Protein AF-A0A969KJV0-F1 (afdb_monomer_lite)

Sequence (98 aa):
MTDASPVDWKVTATRVSKDEYEVNFNANIKEGYYIYSQFSKGSKGPMPTAFNIDGEGDRFKTIKRKEDGESKIVKYDNHFKMTLTKFADQATFTKKLN

pLDDT: mean 91.17, std 9.35, range [42.59, 97.81]

Foldseek 3Di:
DPDDDQKDWDWDWDAPDPFKIKIKIKIFGHPPDKAWALPDDDPFDDDHDDDDDPCDVHSKDFPDKDKDDPQWDWDQDPVRRGITIIGHRMMMIMTMID

Structure (mmCIF, N/CA/C/O backbone):
data_AF-A0A969KJV0-F1
#
_entry.id   AF-A0A969KJV0-F1
#
loop_
_atom_site.group_PDB
_atom_site.id
_atom_site.type_symbol
_atom_site.label_atom_id
_atom_site.label_alt_id
_atom_site.label_comp_id
_atom_site.label_asym_id
_atom_site.label_entity_id
_atom_site.label_seq_id
_atom_site.pdbx_PDB_ins_code
_atom_site.Cartn_x
_atom_site.Cartn_y
_atom_site.Cartn_z
_atom_site.occupancy
_atom_site.B_iso_or_equiv
_atom_site.auth_seq_id
_atom_site.auth_comp_id
_atom_site.auth_asym_id
_atom_site.auth_atom_id
_atom_site.pdbx_PDB_model_num
ATOM 1 N N . MET A 1 1 ? -10.372 -22.538 -20.120 1.00 42.59 1 MET A N 1
ATOM 2 C CA . MET A 1 1 ? -9.032 -22.175 -19.623 1.00 42.59 1 MET A CA 1
ATOM 3 C C . MET A 1 1 ? -9.259 -21.118 -18.562 1.00 42.59 1 MET A C 1
ATOM 5 O O . MET A 1 1 ? -9.790 -20.074 -18.899 1.00 42.59 1 MET A O 1
ATOM 9 N N . THR A 1 2 ? -9.044 -21.420 -17.284 1.00 50.28 2 THR A N 1
ATOM 10 C CA . THR A 1 2 ? -9.103 -20.390 -16.239 1.00 50.28 2 THR A CA 1
ATOM 11 C C . THR A 1 2 ? -7.783 -19.639 -16.296 1.00 50.28 2 THR A C 1
ATOM 13 O O . THR A 1 2 ? -6.756 -20.207 -15.928 1.00 50.28 2 THR A O 1
ATOM 16 N N . ASP A 1 3 ? -7.794 -18.416 -16.822 1.00 59.97 3 ASP A N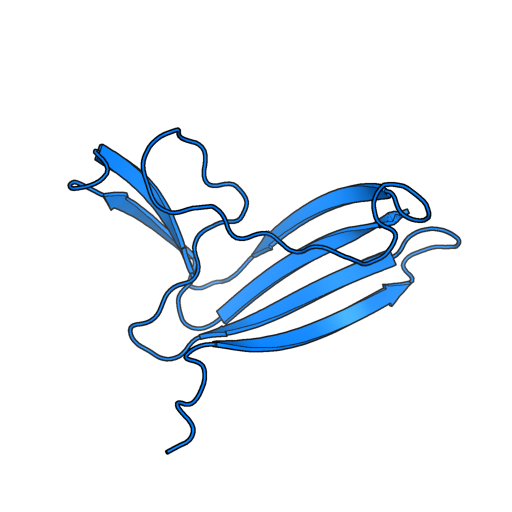 1
ATOM 17 C CA . ASP A 1 3 ? -6.641 -17.524 -16.730 1.00 59.97 3 ASP A CA 1
ATOM 18 C C . ASP A 1 3 ? -6.301 -17.346 -15.249 1.00 59.97 3 ASP A C 1
ATOM 20 O O . ASP A 1 3 ? -7.077 -16.782 -14.477 1.00 59.97 3 ASP A O 1
ATOM 24 N N . ALA A 1 4 ? -5.171 -17.912 -14.827 1.00 76.44 4 ALA A N 1
ATOM 25 C CA . ALA A 1 4 ? -4.671 -17.715 -13.478 1.00 76.44 4 ALA A CA 1
ATOM 26 C C . ALA A 1 4 ? -4.352 -16.225 -13.307 1.00 76.44 4 ALA A C 1
ATOM 28 O O . ALA A 1 4 ? -3.609 -15.658 -14.114 1.00 76.44 4 ALA A O 1
ATOM 29 N N . SER A 1 5 ? -4.924 -15.599 -12.275 1.00 88.94 5 SER A N 1
ATOM 30 C CA . SER A 1 5 ? -4.609 -14.214 -11.922 1.00 88.94 5 SER A CA 1
ATOM 31 C C . SER A 1 5 ? -3.088 -14.061 -11.795 1.00 88.94 5 SER A C 1
ATOM 33 O O . SER A 1 5 ? -2.447 -14.901 -11.164 1.00 88.94 5 SER A O 1
ATOM 35 N N . PRO A 1 6 ? -2.477 -13.008 -12.362 1.00 93.81 6 PRO A N 1
ATOM 36 C CA . PRO A 1 6 ? -1.039 -12.779 -12.228 1.00 93.81 6 PRO A CA 1
ATOM 37 C C . PRO A 1 6 ? -0.623 -12.380 -10.809 1.00 93.81 6 PRO A C 1
ATOM 39 O O . PRO A 1 6 ? 0.568 -12.244 -10.532 1.00 93.81 6 PRO A O 1
ATOM 42 N N . VAL A 1 7 ? -1.601 -12.150 -9.931 1.00 95.25 7 VAL A N 1
ATOM 43 C CA . VAL A 1 7 ? -1.391 -11.825 -8.529 1.00 95.25 7 VAL A CA 1
ATOM 44 C C . VAL A 1 7 ? -2.299 -12.689 -7.670 1.00 95.25 7 VAL A C 1
ATOM 46 O O . VAL A 1 7 ? -3.526 -12.644 -7.820 1.00 95.25 7 VAL A O 1
ATOM 49 N N . ASP A 1 8 ? -1.688 -13.400 -6.733 1.00 95.69 8 ASP A N 1
ATOM 50 C CA . ASP A 1 8 ? -2.371 -14.095 -5.652 1.00 95.69 8 ASP A CA 1
ATOM 51 C C . ASP A 1 8 ? -2.394 -13.207 -4.409 1.00 95.69 8 ASP A C 1
ATOM 53 O O . ASP A 1 8 ? -1.366 -12.691 -3.966 1.00 95.69 8 ASP A O 1
ATOM 57 N N . TRP A 1 9 ? -3.578 -13.023 -3.829 1.00 95.75 9 TRP A N 1
ATOM 58 C CA . TRP A 1 9 ? -3.778 -12.139 -2.684 1.00 95.75 9 TRP A CA 1
ATOM 59 C C . TRP A 1 9 ? -4.103 -12.925 -1.420 1.00 95.75 9 TRP A C 1
ATOM 61 O O . TRP A 1 9 ? -5.012 -13.753 -1.398 1.00 95.75 9 TRP A O 1
ATOM 71 N N . LYS A 1 10 ? -3.424 -12.586 -0.323 1.00 97.12 10 LYS A N 1
ATOM 72 C CA . LYS A 1 10 ? -3.781 -13.011 1.031 1.00 97.12 10 LYS A CA 1
ATOM 73 C C . LYS A 1 10 ? -4.110 -11.794 1.881 1.00 97.12 10 LYS A C 1
ATOM 75 O O . LYS A 1 10 ? -3.244 -10.962 2.158 1.00 97.12 10 LYS A O 1
ATOM 80 N N . VAL A 1 11 ? -5.355 -11.726 2.338 1.00 97.06 11 VAL A N 1
ATOM 81 C CA . VAL A 1 11 ? -5.835 -10.651 3.209 1.00 97.06 11 VAL A CA 1
ATOM 82 C C . VAL A 1 11 ? -5.870 -11.139 4.651 1.00 97.06 11 VAL A C 1
ATOM 84 O O . VAL A 1 11 ? -6.396 -12.211 4.941 1.00 97.06 11 VAL A O 1
ATOM 87 N N . THR A 1 12 ? -5.308 -10.353 5.563 1.00 97.06 12 THR A N 1
ATOM 88 C CA . THR A 1 12 ? -5.362 -10.609 7.007 1.00 97.06 12 THR A CA 1
ATOM 89 C C . THR A 1 12 ? -5.852 -9.365 7.724 1.00 97.06 12 THR A C 1
ATOM 91 O O . THR A 1 12 ? -5.394 -8.271 7.405 1.00 97.06 12 THR A O 1
ATOM 94 N N . ALA A 1 13 ? -6.729 -9.526 8.710 1.00 95.88 13 ALA A N 1
ATOM 95 C CA . ALA A 1 13 ? -7.191 -8.440 9.563 1.00 95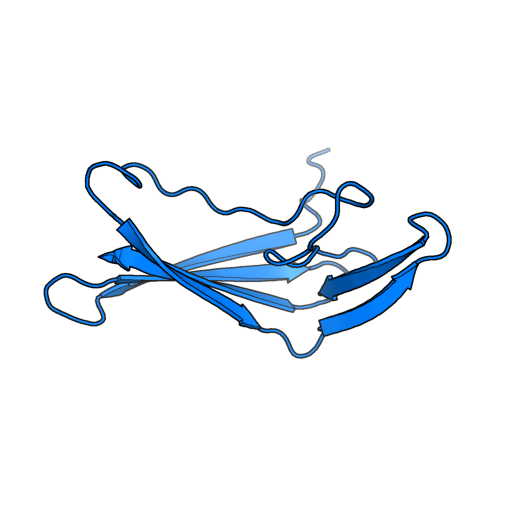.88 13 ALA A CA 1
ATOM 96 C C . ALA A 1 13 ? -6.875 -8.761 11.026 1.00 95.88 13 ALA A C 1
ATOM 98 O O . ALA A 1 13 ? -7.228 -9.832 11.519 1.00 95.88 13 ALA A O 1
ATOM 99 N N . THR A 1 14 ? -6.235 -7.821 11.716 1.00 96.31 14 THR A N 1
ATOM 100 C CA . THR A 1 14 ? -5.840 -7.956 13.119 1.00 96.31 14 THR A CA 1
ATOM 101 C C . THR A 1 14 ? -6.410 -6.793 13.911 1.00 96.31 14 THR A C 1
ATOM 103 O O . THR A 1 14 ? -6.237 -5.633 13.541 1.00 96.31 14 THR A O 1
ATOM 106 N N . ARG A 1 15 ? -7.080 -7.083 15.026 1.00 96.25 15 ARG A N 1
ATOM 107 C CA . ARG A 1 15 ? -7.494 -6.051 15.980 1.00 96.25 15 ARG A CA 1
ATOM 108 C C . ARG A 1 15 ? -6.265 -5.584 16.761 1.00 96.25 15 ARG A C 1
ATOM 110 O O . ARG A 1 15 ? -5.634 -6.396 17.430 1.00 96.25 15 ARG A O 1
ATOM 117 N N . VAL A 1 16 ? -5.923 -4.300 16.666 1.00 95.44 16 VAL A N 1
ATOM 118 C CA . VAL A 1 16 ? -4.725 -3.725 17.311 1.00 95.44 16 VAL A CA 1
ATOM 119 C C . VAL A 1 16 ? -5.054 -2.968 18.598 1.00 95.44 16 VAL A C 1
ATOM 121 O O . VAL A 1 16 ? -4.181 -2.788 19.442 1.00 95.44 16 VAL A O 1
ATOM 124 N N . SER A 1 17 ? -6.313 -2.562 18.787 1.00 94.81 17 SER A N 1
ATOM 125 C CA . SER A 1 17 ? -6.814 -2.013 20.053 1.00 94.81 17 SER A CA 1
ATOM 126 C C . SER A 1 17 ? -8.331 -2.212 20.179 1.00 94.81 17 SER A C 1
ATOM 128 O O . SER A 1 17 ? -8.927 -2.973 19.416 1.00 94.81 17 SER A O 1
ATOM 130 N N . LYS A 1 18 ? -8.981 -1.561 21.154 1.00 92.56 18 LYS A N 1
ATOM 131 C CA . LYS A 1 18 ? -10.434 -1.675 21.350 1.00 92.56 18 LYS A CA 1
ATOM 132 C C . LYS A 1 18 ? -11.204 -1.330 20.071 1.00 92.56 18 LYS A C 1
ATOM 134 O O . LYS A 1 18 ? -12.075 -2.10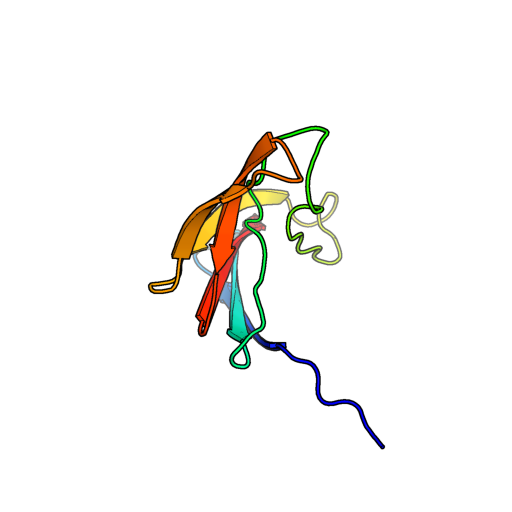5 19.688 1.00 92.56 18 LYS A O 1
ATOM 139 N N . ASP A 1 19 ? -10.816 -0.257 19.397 1.00 93.31 19 ASP A N 1
ATOM 140 C CA . ASP A 1 19 ? -11.570 0.279 18.265 1.00 93.31 19 ASP A CA 1
ATOM 141 C C . ASP A 1 19 ? -10.735 0.325 16.979 1.00 93.31 19 ASP A C 1
ATOM 143 O O . ASP A 1 19 ? -11.223 0.768 15.955 1.00 93.31 19 ASP A O 1
ATOM 147 N N . GLU A 1 20 ? -9.486 -0.158 16.993 1.00 96.00 20 GLU A N 1
ATOM 148 C CA . GLU A 1 20 ? -8.618 -0.122 15.815 1.00 96.00 20 GLU A CA 1
ATOM 149 C C . GLU A 1 20 ? -8.324 -1.506 15.237 1.00 96.00 20 GLU A C 1
ATOM 151 O O . GLU A 1 20 ? -8.025 -2.472 15.952 1.00 96.00 20 GLU A O 1
ATOM 156 N N . TYR A 1 21 ? -8.286 -1.551 13.909 1.00 95.75 21 TYR A N 1
ATOM 157 C CA . TYR A 1 21 ? -7.966 -2.732 13.123 1.00 95.75 21 TYR A CA 1
ATOM 158 C C . TYR A 1 21 ? -6.867 -2.415 12.117 1.00 95.75 21 TYR A C 1
ATOM 160 O O . TYR A 1 21 ? -6.816 -1.329 11.542 1.00 95.75 21 TYR A O 1
ATOM 168 N N . GLU A 1 22 ? -5.991 -3.377 11.876 1.00 97.12 22 GLU A N 1
ATOM 169 C CA . GLU A 1 22 ? -5.024 -3.338 10.791 1.00 97.12 22 GLU A CA 1
ATOM 170 C C . GLU A 1 22 ? -5.361 -4.432 9.780 1.00 97.12 22 GLU A C 1
ATOM 172 O O . GLU A 1 22 ? -5.433 -5.610 10.128 1.00 97.12 22 GLU A O 1
ATOM 177 N N . VAL A 1 23 ? -5.576 -4.035 8.528 1.00 97.44 23 VAL A N 1
ATOM 178 C CA . VAL A 1 23 ? -5.826 -4.938 7.406 1.00 97.44 23 VAL A CA 1
ATOM 179 C C . VAL A 1 23 ? -4.606 -4.924 6.498 1.00 97.44 23 VAL A C 1
ATOM 181 O O . VAL A 1 23 ? -4.219 -3.871 5.993 1.00 97.44 23 VAL A O 1
ATOM 184 N N . ASN A 1 24 ? -4.006 -6.091 6.291 1.00 97.75 24 ASN A N 1
ATOM 185 C CA . ASN A 1 24 ? -2.861 -6.295 5.411 1.00 97.75 24 ASN A CA 1
ATOM 186 C C . ASN A 1 24 ? -3.296 -7.086 4.174 1.00 97.75 24 ASN A C 1
ATOM 188 O O . ASN A 1 24 ? -3.827 -8.191 4.287 1.00 97.75 24 ASN A O 1
ATOM 192 N N . PHE A 1 25 ? -3.050 -6.512 3.000 1.00 97.69 25 PHE A N 1
ATOM 193 C CA . PHE A 1 25 ? -3.258 -7.096 1.681 1.00 97.69 25 PHE A CA 1
ATOM 194 C C . PHE A 1 25 ? -1.895 -7.515 1.134 1.00 97.69 25 PHE A C 1
ATOM 196 O O . PHE A 1 25 ? -1.112 -6.676 0.688 1.00 97.69 25 PHE A O 1
ATOM 203 N N . ASN A 1 26 ? -1.598 -8.808 1.212 1.00 97.06 26 ASN A N 1
ATOM 204 C CA . ASN A 1 26 ? -0.319 -9.369 0.794 1.00 97.06 26 ASN A CA 1
ATOM 205 C C . ASN A 1 26 ? -0.467 -9.926 -0.621 1.00 97.06 26 ASN A C 1
ATOM 207 O O . ASN A 1 26 ? -1.246 -10.855 -0.833 1.00 97.06 26 ASN A O 1
ATOM 211 N N . ALA A 1 27 ? 0.256 -9.345 -1.567 1.00 96.94 27 ALA A N 1
ATOM 212 C CA . ALA A 1 27 ? 0.329 -9.776 -2.950 1.00 96.94 27 ALA A CA 1
ATOM 213 C C . ALA A 1 27 ? 1.535 -10.692 -3.152 1.00 96.94 27 ALA A C 1
ATOM 215 O O . ALA A 1 27 ? 2.650 -10.339 -2.770 1.00 96.94 27 ALA A O 1
ATOM 216 N N . ASN A 1 28 ? 1.310 -11.824 -3.809 1.00 96.12 28 ASN A N 1
ATOM 217 C CA . ASN A 1 28 ? 2.341 -12.621 -4.456 1.00 96.12 28 ASN A CA 1
ATOM 218 C C . ASN A 1 28 ? 2.167 -12.449 -5.971 1.00 96.12 28 ASN A C 1
ATOM 220 O O . ASN A 1 28 ? 1.095 -12.719 -6.510 1.00 96.12 28 ASN A O 1
ATOM 224 N N . ILE A 1 29 ? 3.175 -11.889 -6.628 1.00 95.88 29 ILE A N 1
ATOM 225 C CA . ILE A 1 29 ? 3.120 -11.343 -7.981 1.00 95.88 29 ILE A CA 1
ATOM 226 C C . ILE A 1 29 ? 3.954 -12.244 -8.880 1.00 95.88 29 ILE A C 1
ATOM 228 O O . ILE A 1 29 ? 5.149 -12.434 -8.660 1.00 95.88 29 ILE A O 1
ATOM 232 N N . LYS A 1 30 ? 3.327 -12.781 -9.924 1.00 95.81 30 LYS A N 1
ATOM 233 C CA . LYS A 1 30 ? 4.009 -13.624 -10.901 1.00 95.81 30 LYS A CA 1
ATOM 234 C C . LYS A 1 30 ? 5.090 -12.830 -11.642 1.00 95.81 30 LYS A C 1
ATOM 236 O O . LYS A 1 30 ? 4.904 -11.654 -11.955 1.00 95.81 30 LYS A O 1
ATOM 241 N N . GLU A 1 31 ? 6.194 -13.493 -11.977 1.00 94.69 31 GLU A N 1
ATOM 242 C CA . GLU A 1 31 ? 7.294 -12.887 -12.730 1.00 94.69 31 GLU A CA 1
ATOM 243 C C . GLU A 1 31 ? 6.796 -12.179 -14.005 1.00 94.69 31 GLU A C 1
ATOM 245 O O . GLU A 1 31 ? 5.933 -12.682 -14.731 1.00 94.69 31 GLU A O 1
ATOM 250 N N . GLY A 1 32 ? 7.328 -10.980 -14.257 1.00 93.62 32 GLY A N 1
ATOM 251 C CA . GLY A 1 32 ? 6.940 -10.121 -15.379 1.00 93.62 32 GLY A CA 1
ATOM 252 C C . GLY A 1 32 ? 5.725 -9.223 -15.115 1.00 93.62 32 GLY A C 1
ATOM 253 O O . GLY A 1 32 ? 5.491 -8.290 -15.886 1.00 93.62 32 GLY A O 1
ATOM 254 N N . TYR A 1 33 ? 4.991 -9.441 -14.019 1.00 94.94 33 TYR A N 1
ATOM 255 C CA . TYR A 1 33 ? 3.894 -8.577 -13.588 1.00 94.94 33 TYR A CA 1
ATOM 256 C C . TYR A 1 33 ? 4.326 -7.601 -12.498 1.00 94.94 33 TYR A C 1
ATOM 258 O O . TYR A 1 33 ? 5.324 -7.791 -11.805 1.00 94.94 33 TYR A O 1
ATOM 266 N N . TYR A 1 34 ? 3.558 -6.519 -12.367 1.00 94.19 34 TYR A N 1
ATOM 267 C CA . TYR A 1 34 ? 3.817 -5.474 -11.388 1.00 94.19 34 TYR A CA 1
ATOM 268 C C . TYR A 1 34 ? 2.517 -4.908 -10.831 1.00 94.19 34 TYR A C 1
ATOM 270 O O . TYR A 1 34 ? 1.523 -4.794 -11.548 1.00 94.19 34 TYR A O 1
ATOM 278 N N . ILE A 1 35 ? 2.566 -4.459 -9.580 1.00 94.81 35 ILE A N 1
ATOM 279 C CA . ILE A 1 35 ? 1.501 -3.668 -8.958 1.00 94.81 35 ILE A CA 1
ATOM 280 C C . ILE A 1 35 ? 2.012 -2.249 -8.742 1.00 94.81 35 ILE A C 1
ATOM 282 O O . ILE A 1 35 ? 3.118 -2.053 -8.244 1.00 94.81 35 ILE A O 1
ATOM 286 N N . TYR A 1 36 ? 1.219 -1.246 -9.107 1.00 94.12 36 TYR A N 1
ATOM 287 C CA . TYR A 1 36 ? 1.585 0.152 -8.893 1.00 94.12 36 TYR A CA 1
ATOM 288 C C . TYR A 1 36 ? 1.350 0.592 -7.448 1.00 94.12 36 TYR A C 1
ATOM 290 O O . TYR A 1 36 ? 0.447 0.110 -6.765 1.00 94.12 36 TYR A O 1
ATOM 298 N N . SER A 1 37 ? 2.150 1.554 -6.996 1.00 94.50 37 SER A N 1
ATOM 299 C CA . SER A 1 37 ? 2.001 2.170 -5.678 1.00 94.50 37 SER A CA 1
ATOM 300 C C . SER A 1 37 ? 0.604 2.751 -5.467 1.00 94.50 37 SER A C 1
ATOM 302 O O . SER A 1 37 ? 0.049 3.403 -6.360 1.00 94.50 37 SER A O 1
ATOM 304 N N . GLN A 1 38 ? 0.079 2.590 -4.249 1.00 94.12 38 GLN A N 1
ATOM 305 C CA . GLN A 1 38 ? -1.175 3.216 -3.809 1.00 94.12 38 GLN A CA 1
ATOM 306 C C . GLN A 1 38 ? -1.027 4.728 -3.552 1.00 94.12 38 GLN A C 1
ATOM 308 O O . GLN A 1 38 ? -2.005 5.428 -3.273 1.00 94.12 38 GLN A O 1
ATOM 313 N N . PHE A 1 39 ? 0.211 5.227 -3.609 1.00 92.31 39 PHE A N 1
ATOM 314 C CA . PHE A 1 39 ? 0.578 6.628 -3.429 1.00 92.31 39 PHE A CA 1
ATOM 315 C C . PHE A 1 39 ? 1.073 7.281 -4.718 1.00 92.31 39 PHE A C 1
ATOM 317 O O . PHE A 1 39 ? 1.600 8.392 -4.656 1.00 92.31 39 PHE A O 1
ATOM 324 N N . SER A 1 40 ? 0.915 6.628 -5.875 1.00 84.00 40 SER A N 1
ATOM 325 C CA 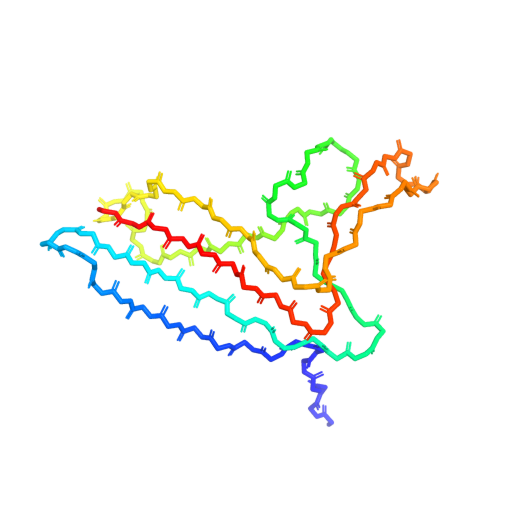. SER A 1 40 ? 1.232 7.244 -7.166 1.00 84.00 40 SER A CA 1
ATOM 326 C C . SER A 1 40 ? 0.480 8.574 -7.302 1.00 84.00 40 SER A C 1
ATOM 328 O O . SER A 1 40 ? -0.747 8.617 -7.209 1.00 84.00 40 SER A O 1
ATOM 330 N N . LYS A 1 41 ? 1.225 9.674 -7.471 1.00 71.81 41 LYS A N 1
ATOM 331 C CA . LYS A 1 41 ? 0.686 11.032 -7.636 1.00 71.81 41 LYS A CA 1
ATOM 332 C C . LYS A 1 41 ? 0.893 11.487 -9.073 1.00 71.81 41 LYS A C 1
ATOM 334 O O . LYS A 1 41 ? 2.018 11.462 -9.564 1.00 71.81 41 LYS A O 1
ATOM 339 N N . GLY A 1 42 ? -0.166 11.964 -9.712 1.00 66.31 42 GLY A N 1
ATOM 340 C CA . GLY A 1 42 ? -0.097 12.551 -11.046 1.00 66.31 42 GLY A CA 1
ATOM 341 C C . GLY A 1 42 ? -1.420 12.427 -11.789 1.00 66.31 42 GLY A C 1
ATOM 342 O O . GLY A 1 42 ? -2.203 11.525 -11.525 1.00 66.31 42 GLY A O 1
ATOM 343 N N . SER A 1 43 ? -1.667 13.343 -12.725 1.00 69.56 43 SER A N 1
ATOM 344 C CA . SER A 1 43 ? -2.762 13.239 -13.703 1.00 69.56 43 SER A CA 1
ATOM 345 C C . SER A 1 43 ? -2.391 12.381 -14.919 1.00 69.56 43 SER A C 1
ATOM 347 O O . SER A 1 43 ? -3.197 12.199 -15.827 1.00 69.56 43 SER A O 1
ATOM 349 N N . LYS A 1 44 ? -1.149 11.889 -14.956 1.00 75.31 44 LYS A N 1
ATOM 350 C CA . LYS A 1 44 ? -0.580 11.025 -15.990 1.00 75.31 44 LYS A CA 1
ATOM 351 C C . LYS A 1 44 ? -0.189 9.704 -15.335 1.00 75.31 44 LYS A C 1
ATOM 353 O O . LYS A 1 44 ? 0.057 9.681 -14.132 1.00 75.31 44 LYS A O 1
ATOM 358 N N . GLY A 1 45 ? -0.100 8.634 -16.120 1.00 80.88 45 GLY A N 1
ATOM 359 C CA . GLY A 1 45 ? 0.305 7.330 -15.602 1.00 80.88 45 GLY A CA 1
ATOM 360 C C . GLY A 1 45 ? -0.849 6.388 -15.259 1.00 80.88 45 GLY A C 1
ATOM 361 O O . GLY A 1 45 ? -2.018 6.710 -15.477 1.00 80.88 45 GLY A O 1
ATOM 362 N N . PRO A 1 46 ? -0.505 5.195 -14.754 1.00 84.81 46 PRO A N 1
ATOM 363 C CA . PRO A 1 46 ? -1.465 4.194 -14.317 1.00 84.81 46 PRO A CA 1
ATOM 364 C C . PRO A 1 46 ? -2.195 4.635 -13.044 1.00 84.81 46 PRO A C 1
ATOM 366 O O . PRO A 1 46 ? -1.646 5.357 -12.208 1.00 84.81 46 PRO A O 1
ATOM 369 N N . MET A 1 47 ? -3.430 4.156 -12.885 1.00 87.75 47 MET A N 1
ATOM 370 C CA . MET A 1 47 ? -4.226 4.397 -11.683 1.00 87.75 47 MET A CA 1
ATOM 371 C C . MET A 1 47 ? -3.527 3.779 -10.458 1.00 87.75 47 MET A C 1
ATOM 373 O O . MET A 1 47 ? -3.095 2.624 -10.539 1.00 87.75 47 MET A O 1
ATOM 377 N N . PRO A 1 48 ? -3.403 4.501 -9.327 1.00 92.12 48 PRO A N 1
ATOM 378 C CA . PRO A 1 48 ? -2.878 3.923 -8.097 1.00 92.12 48 PRO A CA 1
ATOM 379 C C . PRO A 1 48 ? -3.742 2.754 -7.623 1.00 92.12 48 PRO A C 1
ATOM 381 O O . PRO A 1 48 ? -4.968 2.774 -7.741 1.00 92.12 48 PRO A O 1
ATOM 384 N N . THR A 1 49 ? -3.092 1.763 -7.019 1.00 94.19 49 THR A N 1
ATOM 385 C CA . THR A 1 49 ? -3.787 0.645 -6.375 1.00 94.19 49 THR A CA 1
ATOM 386 C C . THR A 1 49 ? -4.648 1.166 -5.227 1.00 94.19 49 THR A C 1
ATOM 388 O O . THR A 1 49 ? -4.183 1.949 -4.396 1.00 94.19 49 THR A O 1
ATOM 391 N N . ALA A 1 50 ? -5.900 0.722 -5.163 1.00 93.56 50 ALA A N 1
ATOM 392 C CA . ALA A 1 50 ? -6.838 1.101 -4.118 1.00 93.56 50 ALA A CA 1
ATOM 393 C C . ALA A 1 50 ? -7.505 -0.142 -3.525 1.00 93.56 50 ALA A C 1
ATOM 395 O O . ALA A 1 50 ? -7.858 -1.074 -4.244 1.00 93.56 50 ALA A O 1
ATOM 396 N N . PHE A 1 51 ? -7.699 -0.121 -2.208 1.00 94.69 51 PHE A N 1
ATOM 397 C CA . PHE A 1 51 ? -8.411 -1.156 -1.465 1.00 94.69 51 PHE A CA 1
ATOM 398 C C . PHE A 1 51 ? -9.624 -0.519 -0.808 1.00 94.69 51 PHE A C 1
ATOM 400 O O . PHE A 1 51 ? -9.467 0.433 -0.036 1.00 94.69 51 PHE A O 1
ATOM 407 N N . ASN A 1 52 ? -10.807 -1.048 -1.103 1.00 92.44 52 ASN A N 1
ATOM 408 C CA . ASN A 1 52 ? -12.070 -0.606 -0.524 1.00 92.44 52 ASN A CA 1
ATOM 409 C C . ASN A 1 52 ? -12.550 -1.654 0.477 1.00 92.44 52 ASN A C 1
ATOM 411 O O . ASN A 1 52 ? -12.452 -2.851 0.207 1.00 92.44 52 ASN A O 1
ATOM 415 N N . ILE A 1 53 ? -13.024 -1.199 1.634 1.00 91.44 53 ILE A N 1
ATOM 416 C CA . ILE A 1 53 ? -13.556 -2.063 2.689 1.00 91.44 53 ILE A CA 1
ATOM 417 C C . ILE A 1 53 ? -15.016 -1.684 2.913 1.00 91.44 53 ILE A C 1
ATOM 419 O O . ILE A 1 53 ? -15.341 -0.506 3.063 1.00 91.44 53 ILE A O 1
ATOM 423 N N . ASP A 1 54 ? -15.897 -2.679 2.946 1.00 92.69 54 ASP A N 1
ATOM 424 C CA . ASP A 1 54 ? -17.327 -2.441 3.125 1.00 92.69 54 ASP A CA 1
ATOM 425 C C . ASP A 1 54 ? -17.621 -1.758 4.468 1.00 92.69 54 ASP A C 1
ATOM 427 O O . ASP A 1 54 ? -17.234 -2.224 5.541 1.00 92.69 54 ASP A O 1
ATOM 431 N N . GLY A 1 55 ? -18.363 -0.651 4.416 1.00 90.06 55 GLY A N 1
ATOM 432 C CA . GLY A 1 55 ? -18.654 0.190 5.580 1.00 90.06 55 GLY A CA 1
ATOM 433 C C . GLY A 1 55 ? -17.598 1.257 5.874 1.00 90.06 55 GLY A C 1
ATOM 434 O O . GLY A 1 55 ? -17.752 1.994 6.846 1.00 90.06 55 GLY A O 1
ATOM 435 N N . GLU A 1 56 ? -16.550 1.381 5.061 1.00 90.50 56 GLU A N 1
ATOM 436 C CA . GLU A 1 56 ? -15.653 2.532 5.124 1.00 90.50 56 GLU A CA 1
ATOM 437 C C . GLU A 1 56 ? -16.394 3.831 4.765 1.00 90.50 56 GLU A C 1
ATOM 439 O O . GLU A 1 56 ? -17.118 3.896 3.775 1.00 90.50 56 GLU A O 1
ATOM 444 N N . GLY A 1 57 ? -16.222 4.869 5.587 1.00 87.81 57 GLY A N 1
ATOM 445 C CA . GLY A 1 57 ? -16.956 6.136 5.488 1.00 87.81 57 GLY A CA 1
ATOM 446 C C . GLY A 1 57 ? -18.246 6.185 6.315 1.00 87.81 57 GLY A C 1
ATOM 447 O O . GLY A 1 57 ? -18.772 7.274 6.524 1.00 87.81 57 GLY A O 1
ATOM 448 N N . ASP A 1 58 ? -18.702 5.042 6.830 1.00 93.31 58 ASP A N 1
ATOM 449 C CA . ASP A 1 58 ? -19.872 4.919 7.709 1.00 93.31 58 ASP A CA 1
ATOM 450 C C . ASP A 1 58 ? -19.471 4.313 9.065 1.00 93.31 58 ASP A C 1
ATOM 452 O O . ASP A 1 58 ? -19.356 5.017 10.068 1.00 93.31 58 ASP A O 1
ATOM 456 N N . ARG A 1 59 ? -19.145 3.014 9.071 1.00 92.88 59 ARG A N 1
ATOM 457 C CA . ARG A 1 59 ? -18.776 2.237 10.267 1.00 92.88 59 ARG A CA 1
ATOM 458 C C . ARG A 1 59 ? -17.286 2.257 10.577 1.00 92.88 59 ARG A C 1
ATOM 460 O O . ARG A 1 59 ? -16.917 2.055 11.726 1.00 92.88 59 ARG A O 1
ATOM 467 N N . PHE A 1 60 ? -16.454 2.466 9.559 1.00 93.06 60 PHE A N 1
ATOM 468 C CA . PHE A 1 60 ? -15.001 2.502 9.692 1.00 93.06 60 PHE A CA 1
ATOM 469 C C . PHE A 1 60 ? -14.422 3.750 9.043 1.00 93.06 60 PHE A C 1
ATOM 471 O O . PHE A 1 60 ? -14.883 4.190 7.986 1.00 93.06 60 PHE A O 1
ATOM 478 N N . LYS A 1 61 ? -13.351 4.286 9.620 1.00 94.62 61 LYS A N 1
ATOM 479 C CA . LYS A 1 61 ? -12.558 5.359 9.021 1.00 94.62 61 LYS A CA 1
ATOM 480 C C . LYS A 1 61 ? -11.125 4.905 8.815 1.00 94.62 61 LYS A C 1
ATOM 482 O O . LYS A 1 61 ? -10.486 4.337 9.694 1.00 94.62 61 LYS A O 1
ATOM 487 N N . THR A 1 62 ? -10.588 5.203 7.637 1.00 95.44 62 THR A N 1
ATOM 488 C CA . THR A 1 62 ? -9.169 4.976 7.365 1.00 95.44 62 THR A CA 1
ATOM 489 C C . THR A 1 62 ? -8.330 6.015 8.076 1.00 95.44 62 THR A C 1
ATOM 491 O O . THR A 1 62 ? -8.350 7.192 7.723 1.00 95.44 62 THR A O 1
ATOM 494 N N . ILE A 1 63 ? -7.534 5.557 9.035 1.00 95.50 63 ILE A N 1
ATOM 495 C CA . ILE A 1 63 ? -6.619 6.410 9.796 1.00 95.50 63 ILE A CA 1
ATOM 496 C C . ILE A 1 63 ? -5.194 6.362 9.251 1.00 95.50 63 ILE A C 1
ATOM 498 O O . ILE A 1 63 ? -4.440 7.322 9.405 1.00 95.50 63 ILE A O 1
ATOM 502 N N . LYS A 1 64 ? -4.798 5.266 8.589 1.00 95.75 64 LYS A N 1
ATOM 503 C CA . LYS A 1 64 ? -3.467 5.160 7.980 1.00 95.75 64 LYS A CA 1
ATOM 504 C C . LYS A 1 64 ? -3.441 4.193 6.807 1.00 95.75 64 LYS A C 1
ATOM 506 O O . LYS A 1 64 ? -4.093 3.155 6.830 1.00 95.75 64 LYS A O 1
ATOM 511 N N . ARG A 1 65 ? -2.609 4.511 5.815 1.00 96.88 65 ARG A N 1
ATOM 512 C CA . ARG A 1 65 ? -2.220 3.606 4.729 1.00 96.88 65 ARG A CA 1
ATOM 513 C C . ARG A 1 65 ? -0.706 3.430 4.731 1.00 96.88 65 ARG A C 1
ATOM 515 O O . ARG A 1 65 ? 0.013 4.384 5.036 1.00 96.88 65 ARG A O 1
ATOM 522 N N . LYS A 1 66 ? -0.226 2.236 4.399 1.00 96.62 66 LYS A N 1
ATOM 523 C CA . LYS A 1 66 ? 1.195 1.945 4.159 1.00 96.62 66 LYS A CA 1
ATOM 524 C C . LYS A 1 66 ? 1.326 0.970 2.999 1.00 96.62 66 LYS A C 1
ATOM 526 O O . LYS A 1 66 ? 0.430 0.166 2.777 1.00 96.62 66 LYS A O 1
ATOM 531 N N . GLU A 1 67 ? 2.441 1.031 2.295 1.00 95.62 67 GLU A N 1
ATOM 532 C CA . GLU A 1 67 ? 2.871 -0.004 1.357 1.00 95.62 67 GLU A CA 1
ATOM 533 C C . GLU A 1 67 ? 4.311 -0.378 1.691 1.00 95.62 67 GLU A C 1
ATOM 535 O O . GLU A 1 67 ? 5.096 0.499 2.064 1.00 95.62 67 GLU A O 1
ATOM 540 N N . ASP A 1 68 ? 4.628 -1.657 1.567 1.00 92.31 68 ASP A N 1
ATOM 541 C CA . ASP A 1 68 ? 5.951 -2.215 1.804 1.00 92.31 68 ASP A CA 1
ATOM 542 C C . ASP A 1 68 ? 6.218 -3.368 0.824 1.00 92.31 68 ASP A C 1
ATOM 544 O O . ASP A 1 68 ? 5.288 -3.931 0.241 1.00 92.31 68 ASP A O 1
ATOM 548 N N . GLY A 1 69 ? 7.486 -3.699 0.621 1.00 87.50 69 GLY A N 1
ATOM 549 C CA . GLY A 1 69 ? 7.930 -4.777 -0.255 1.00 87.50 69 GLY A CA 1
ATOM 550 C C . GLY A 1 69 ? 9.380 -4.584 -0.679 1.00 87.50 69 GLY A C 1
ATOM 551 O O . GLY A 1 69 ? 9.741 -3.528 -1.202 1.00 87.50 69 GLY A O 1
ATOM 552 N N . GLU A 1 70 ? 10.207 -5.614 -0.487 1.00 84.06 70 GLU A N 1
ATOM 553 C CA . GLU A 1 70 ? 11.628 -5.597 -0.871 1.00 84.06 70 GLU A CA 1
ATOM 554 C C . GLU A 1 70 ? 11.810 -5.388 -2.383 1.00 84.06 70 GLU A C 1
ATOM 556 O O . GLU A 1 70 ? 12.743 -4.720 -2.823 1.00 84.06 70 GLU A O 1
ATOM 561 N N . SER A 1 71 ? 10.843 -5.849 -3.178 1.00 89.44 71 SER A N 1
ATOM 562 C CA . SER A 1 71 ? 10.805 -5.726 -4.638 1.00 89.44 71 SER A CA 1
ATOM 563 C C . SER A 1 71 ? 10.233 -4.384 -5.131 1.00 89.44 71 SER A C 1
ATOM 565 O O . SER A 1 71 ? 9.678 -4.290 -6.233 1.00 89.44 71 SER A O 1
ATOM 567 N N . LYS A 1 72 ? 10.339 -3.320 -4.323 1.00 93.81 72 LYS A N 1
ATOM 568 C CA . LYS A 1 72 ? 9.934 -1.960 -4.700 1.00 93.81 72 LYS A CA 1
ATOM 569 C C . LYS A 1 72 ? 10.880 -1.377 -5.749 1.00 93.81 72 LYS A C 1
ATOM 571 O O . LYS A 1 72 ? 12.072 -1.199 -5.525 1.00 93.81 72 LYS A O 1
ATOM 576 N N . ILE A 1 73 ? 10.313 -0.967 -6.876 1.00 93.50 73 ILE A N 1
ATOM 577 C CA . ILE A 1 73 ? 11.014 -0.361 -8.006 1.00 93.50 73 ILE A CA 1
ATOM 578 C C . ILE A 1 73 ? 10.512 1.071 -8.182 1.00 93.50 73 ILE A C 1
ATOM 580 O O . ILE A 1 73 ? 9.322 1.301 -8.401 1.00 93.50 73 ILE A O 1
ATOM 584 N N . VAL A 1 74 ? 11.432 2.036 -8.143 1.00 93.12 74 VAL A N 1
ATOM 585 C CA . VAL A 1 74 ? 11.159 3.454 -8.416 1.00 93.12 74 VAL A CA 1
ATOM 586 C C . VAL A 1 74 ? 11.936 3.860 -9.663 1.00 93.12 74 VAL A C 1
ATOM 588 O O . VAL A 1 74 ? 13.165 3.866 -9.650 1.00 93.12 74 VAL A O 1
ATOM 591 N N . LYS A 1 75 ? 11.240 4.171 -10.762 1.00 92.00 75 LYS A N 1
ATOM 592 C CA . LYS A 1 75 ? 11.889 4.476 -12.047 1.00 92.00 75 LYS A CA 1
ATOM 593 C C . LYS A 1 75 ? 11.141 5.554 -12.822 1.00 92.00 75 LYS A C 1
ATOM 595 O O . LYS A 1 75 ? 9.914 5.571 -12.841 1.00 92.00 75 LYS A O 1
ATOM 600 N N . TYR A 1 76 ? 11.891 6.432 -13.487 1.00 90.69 76 TYR A N 1
ATOM 601 C CA . TYR A 1 76 ? 11.323 7.365 -14.455 1.00 90.69 76 TYR A CA 1
ATOM 602 C C . TYR A 1 76 ? 10.836 6.615 -15.694 1.00 90.69 76 TYR A C 1
ATOM 604 O O . TYR A 1 76 ? 11.587 5.864 -16.321 1.00 90.69 76 TYR A O 1
ATOM 612 N N . ASP A 1 77 ? 9.574 6.826 -16.032 1.00 89.06 77 ASP A N 1
ATOM 613 C CA . ASP A 1 77 ? 8.936 6.268 -17.206 1.00 89.06 77 ASP A CA 1
ATOM 614 C C . ASP A 1 77 ? 8.855 7.334 -18.304 1.00 89.06 77 ASP A C 1
ATOM 616 O O . ASP A 1 77 ? 8.260 8.399 -18.125 1.00 89.06 77 ASP A O 1
ATOM 620 N N . ASN A 1 78 ? 9.469 7.050 -19.454 1.00 90.56 78 ASN A N 1
ATOM 621 C CA . ASN A 1 78 ? 9.531 7.986 -20.577 1.00 90.56 78 ASN A CA 1
ATOM 622 C C . ASN A 1 78 ? 8.191 8.156 -21.302 1.00 90.56 78 ASN A C 1
ATOM 624 O O . ASN A 1 78 ? 7.975 9.199 -21.922 1.00 90.56 78 ASN A O 1
ATOM 628 N N . HIS A 1 79 ? 7.308 7.157 -21.237 1.00 89.69 79 HIS A N 1
ATOM 629 C CA . HIS A 1 79 ? 5.989 7.208 -21.858 1.00 89.69 79 HIS A CA 1
ATOM 630 C C . HIS A 1 79 ? 5.065 8.123 -21.052 1.00 89.69 79 HIS A C 1
ATOM 632 O O . HIS A 1 79 ? 4.455 9.040 -21.601 1.00 89.69 79 HIS A O 1
ATOM 638 N N . PHE A 1 80 ? 5.041 7.949 -19.730 1.00 86.62 80 PHE A N 1
ATOM 639 C CA . PHE A 1 80 ? 4.231 8.782 -18.837 1.00 86.62 80 PHE A CA 1
ATOM 640 C C . PHE A 1 80 ? 4.914 10.088 -18.416 1.00 86.62 80 PHE A C 1
ATOM 642 O O . PHE A 1 80 ? 4.264 10.968 -17.846 1.00 86.62 80 PHE A O 1
ATOM 649 N N . LYS A 1 81 ? 6.208 10.238 -18.732 1.00 89.44 81 LYS A N 1
ATOM 650 C CA . LYS A 1 81 ? 7.047 11.400 -18.401 1.00 89.44 81 LYS A CA 1
ATOM 651 C C . LYS A 1 81 ? 7.088 11.677 -16.893 1.00 89.44 81 LYS A C 1
ATOM 653 O O . LYS A 1 81 ? 7.108 12.835 -16.473 1.00 89.44 81 LYS A O 1
ATOM 658 N N . MET A 1 82 ? 7.086 10.627 -16.074 1.00 88.88 82 MET A N 1
ATOM 659 C CA . MET A 1 82 ? 7.044 10.736 -14.613 1.00 88.88 82 MET A CA 1
ATOM 660 C C . MET A 1 82 ? 7.726 9.556 -13.924 1.00 88.88 82 MET A C 1
ATOM 662 O O . MET A 1 82 ? 7.878 8.484 -14.503 1.00 88.88 82 MET A O 1
ATOM 666 N N . THR A 1 83 ? 8.088 9.736 -12.656 1.00 89.81 83 THR A N 1
ATOM 667 C CA 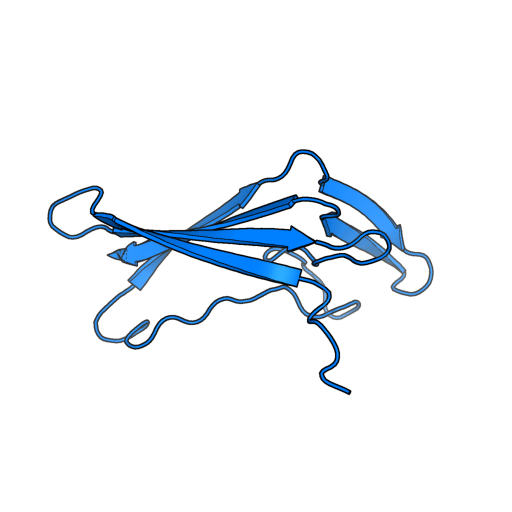. THR A 1 83 ? 8.578 8.642 -11.814 1.00 89.81 83 THR A CA 1
ATOM 668 C C . THR A 1 83 ? 7.420 7.768 -11.354 1.00 89.81 83 THR A C 1
ATOM 670 O O . THR A 1 83 ? 6.520 8.237 -10.659 1.00 89.81 83 THR A O 1
ATOM 673 N N . LEU A 1 84 ? 7.467 6.489 -11.717 1.00 91.50 84 LEU A N 1
ATOM 674 C CA . LEU A 1 84 ? 6.534 5.471 -11.256 1.00 91.50 84 LEU A CA 1
ATOM 675 C C . LEU A 1 84 ? 7.155 4.660 -10.121 1.00 91.50 84 LEU A C 1
ATOM 677 O O . LEU A 1 84 ? 8.343 4.337 -10.146 1.00 91.50 84 LEU A O 1
ATOM 681 N N . THR A 1 85 ? 6.320 4.308 -9.147 1.00 93.81 85 THR A N 1
ATOM 682 C CA . THR A 1 85 ? 6.645 3.324 -8.112 1.00 93.81 85 THR A CA 1
ATOM 683 C C . THR A 1 85 ? 5.798 2.084 -8.347 1.00 93.81 85 THR A C 1
ATOM 685 O O . THR A 1 85 ? 4.574 2.185 -8.458 1.00 93.81 85 THR A O 1
ATOM 688 N N . LYS A 1 86 ? 6.443 0.923 -8.433 1.00 94.38 86 LYS A N 1
ATOM 689 C CA . LYS A 1 86 ? 5.790 -0.372 -8.631 1.00 94.38 86 LYS A CA 1
ATOM 690 C C . LYS A 1 86 ? 6.481 -1.466 -7.822 1.00 94.38 86 LYS A C 1
ATOM 692 O O . LYS A 1 86 ? 7.625 -1.289 -7.422 1.00 94.38 86 LYS A O 1
ATOM 697 N N . PHE A 1 87 ? 5.806 -2.586 -7.626 1.00 96.50 87 PHE A N 1
ATOM 698 C CA . PHE A 1 87 ? 6.308 -3.741 -6.890 1.00 96.50 87 PHE A CA 1
ATOM 699 C C . PHE A 1 87 ? 6.303 -4.972 -7.797 1.00 96.50 87 PHE A C 1
ATOM 701 O O . PHE A 1 87 ? 5.326 -5.182 -8.518 1.00 96.50 87 PHE A O 1
ATOM 708 N N . ALA A 1 88 ? 7.398 -5.730 -7.788 1.00 96.31 88 ALA A N 1
ATOM 709 C CA . ALA A 1 88 ? 7.481 -7.089 -8.339 1.00 96.31 88 ALA A CA 1
ATOM 710 C C . ALA A 1 88 ? 7.375 -8.118 -7.202 1.00 96.31 88 ALA A C 1
ATOM 712 O O . ALA A 1 88 ? 7.322 -7.699 -6.055 1.00 96.31 88 ALA A O 1
ATOM 713 N N . ASP A 1 89 ? 7.350 -9.414 -7.516 1.00 96.06 89 ASP A N 1
ATOM 714 C CA . ASP A 1 89 ? 7.412 -10.586 -6.618 1.00 96.06 89 ASP A CA 1
ATOM 715 C C . ASP A 1 89 ? 6.463 -10.587 -5.409 1.00 96.06 89 ASP A C 1
ATOM 717 O O . ASP A 1 89 ? 5.556 -11.410 -5.327 1.00 96.06 89 ASP A O 1
ATOM 721 N N . GLN A 1 90 ? 6.658 -9.686 -4.447 1.00 96.00 90 GLN A N 1
ATOM 722 C CA . GLN A 1 90 ? 5.826 -9.530 -3.267 1.00 96.00 90 GLN A CA 1
ATOM 723 C C . GLN A 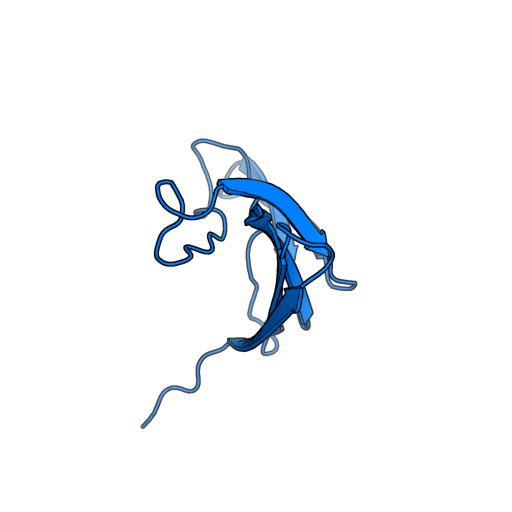1 90 ? 5.613 -8.059 -2.905 1.00 96.00 90 GLN A C 1
ATOM 725 O O . GLN A 1 90 ? 6.507 -7.217 -3.015 1.00 96.00 90 GLN A O 1
ATOM 730 N N . ALA A 1 91 ? 4.413 -7.760 -2.415 1.00 97.25 91 ALA A N 1
ATOM 731 C CA . ALA A 1 91 ? 4.086 -6.463 -1.838 1.00 97.25 91 ALA A CA 1
ATOM 732 C C . ALA A 1 91 ? 3.049 -6.619 -0.730 1.00 97.25 91 ALA A C 1
ATOM 734 O O . ALA A 1 91 ? 2.115 -7.410 -0.855 1.00 97.25 91 ALA A O 1
ATOM 735 N N . THR A 1 92 ? 3.158 -5.810 0.317 1.00 97.81 92 THR A N 1
ATOM 736 C CA . THR A 1 92 ? 2.137 -5.714 1.358 1.00 97.81 92 THR A CA 1
ATOM 737 C C . THR A 1 92 ? 1.588 -4.303 1.392 1.00 97.81 92 THR A C 1
ATOM 739 O O . THR A 1 92 ? 2.313 -3.326 1.576 1.00 97.81 92 THR A O 1
ATOM 742 N N . PHE A 1 93 ? 0.272 -4.191 1.251 1.00 97.75 93 PHE A N 1
ATOM 743 C CA . PHE A 1 93 ? -0.448 -2.943 1.442 1.00 97.75 93 PHE A CA 1
ATOM 744 C C . PHE A 1 93 ? -1.219 -3.023 2.752 1.00 97.75 93 PHE A C 1
ATOM 746 O O . PHE A 1 93 ? -1.970 -3.964 2.985 1.00 97.75 93 PHE A O 1
ATOM 753 N N . THR A 1 94 ? -1.054 -2.027 3.607 1.00 97.69 94 THR A N 1
ATOM 754 C CA . THR A 1 94 ? -1.693 -1.968 4.919 1.00 97.69 94 THR A CA 1
ATOM 755 C C . THR A 1 94 ? -2.697 -0.834 4.964 1.00 97.69 94 THR A C 1
ATOM 757 O O . THR A 1 94 ? -2.397 0.299 4.569 1.00 97.69 94 THR A O 1
ATOM 760 N N . LYS A 1 95 ? -3.862 -1.116 5.539 1.00 97.19 95 LYS A N 1
ATOM 761 C CA . LYS A 1 95 ? -4.898 -0.141 5.853 1.00 97.19 95 LYS A CA 1
ATOM 762 C C . LYS A 1 95 ? -5.261 -0.261 7.329 1.00 97.19 95 LYS A C 1
ATOM 764 O O . LYS A 1 95 ? -5.727 -1.305 7.774 1.00 97.19 95 LYS A O 1
ATOM 769 N N . LYS A 1 96 ? -5.011 0.800 8.094 1.00 96.75 96 LYS A N 1
ATOM 770 C CA . LYS A 1 96 ? -5.411 0.896 9.498 1.00 96.75 96 LYS A CA 1
ATOM 771 C C . LYS A 1 96 ? -6.748 1.626 9.577 1.00 96.75 96 LYS A C 1
ATOM 773 O O . LYS A 1 96 ? -6.879 2.714 9.007 1.00 96.75 96 LYS A O 1
ATOM 778 N N . LEU A 1 97 ? -7.700 1.019 10.271 1.00 96.31 97 LEU A N 1
ATOM 779 C CA . LEU A 1 97 ? -9.074 1.475 10.435 1.00 96.31 97 LEU A CA 1
ATOM 780 C C . LEU A 1 97 ? -9.381 1.746 11.909 1.00 96.31 97 LEU A C 1
ATOM 782 O O . LEU A 1 97 ? -8.800 1.083 12.774 1.00 96.31 97 LEU A O 1
ATOM 786 N N . ASN A 1 98 ? -10.306 2.667 12.168 1.00 93.81 98 ASN A N 1
ATOM 787 C CA . ASN A 1 98 ? -10.984 2.836 13.453 1.00 93.81 98 ASN A CA 1
ATOM 788 C C . ASN A 1 98 ? -12.482 3.116 13.299 1.00 93.81 98 ASN A C 1
ATOM 790 O O . ASN A 1 98 ? -12.937 3.179 12.132 1.00 93.81 98 ASN A O 1
#

Radius of gyration: 15.1 Å; chains: 1; bounding box: 32×35×43 Å

Secondary structure (DSSP, 8-state):
-----SEEEEEEEEE-SSS-EEEEEEEEE-TT--EE-TT--SSSSSPPP----TTBTTTB-EEEEEEE-TTEEEEEETTTTEEEEEE-SEEEEEEEE-